Protein AF-A0A957CML7-F1 (afdb_monomer_lite)

pLDDT: mean 74.48, std 11.98, range [38.62, 90.75]

Sequence (86 aa):
SRRGAIKVRVLVTERSPQGTIFVPFHFAEAAANVLTLDRVDTRAKIPDYKNTAVSIHSTTPPEGWDEGYERPLLERGAIKDPVQIH

Secondary structure (DSSP, 8-state):
-TT----------TTSPTT-----S--GGG-GGGTS---B-TTT--B--S---------PPPSSPPTTTTS-GGGGTS-SS-----

Radius of gyration: 15.36 Å; chains: 1; bounding box: 30×34×44 Å

Foldseek 3Di:
DVQDDADDDDDDAPPDPPPDDDDDCPDPNGHLVSQADQDADPPVRHGPSPDGDDDDDDDDDDPDDDPCPVPPPVVVVVDPDHDDDD

Structure (mmCIF, N/CA/C/O backbone):
data_AF-A0A957CML7-F1
#
_entry.id   AF-A0A957CML7-F1
#
loop_
_atom_site.group_PDB
_atom_site.id
_atom_site.type_symbol
_atom_site.label_atom_id
_atom_site.label_alt_id
_atom_site.label_comp_id
_atom_site.label_asym_id
_atom_site.label_entity_id
_atom_site.label_seq_id
_atom_site.pdbx_PDB_ins_code
_atom_site.Cartn_x
_atom_site.Cartn_y
_atom_site.Cartn_z
_atom_site.occupancy
_atom_site.B_iso_or_equiv
_atom_site.auth_seq_id
_atom_site.auth_comp_id
_atom_site.auth_asym_id
_atom_site.auth_atom_id
_atom_site.pdbx_PDB_model_num
ATOM 1 N N . SER A 1 1 ? -0.370 -10.664 -2.048 1.00 73.56 1 SER A N 1
ATOM 2 C CA . SER A 1 1 ? -0.052 -10.881 -3.479 1.00 73.56 1 SER A CA 1
ATOM 3 C C . SER A 1 1 ? 0.475 -12.296 -3.647 1.00 73.56 1 SER A C 1
ATOM 5 O O . SER A 1 1 ? 0.940 -12.876 -2.673 1.00 73.56 1 SER A O 1
ATOM 7 N N . ARG A 1 2 ? 0.467 -12.853 -4.863 1.00 74.56 2 ARG A N 1
ATOM 8 C CA . ARG A 1 2 ? 1.113 -14.145 -5.163 1.00 74.56 2 ARG A CA 1
ATOM 9 C C . ARG A 1 2 ? 2.598 -14.187 -4.758 1.00 74.56 2 ARG A C 1
ATOM 11 O O . ARG A 1 2 ? 3.116 -15.263 -4.502 1.00 74.56 2 ARG A O 1
ATOM 18 N N . ARG A 1 3 ? 3.282 -13.035 -4.714 1.00 79.25 3 ARG A N 1
ATOM 19 C CA . ARG A 1 3 ? 4.709 -12.934 -4.353 1.00 79.25 3 ARG A CA 1
ATOM 20 C C . ARG A 1 3 ? 5.000 -12.784 -2.862 1.00 79.25 3 ARG A C 1
ATOM 22 O O . ARG A 1 3 ? 6.131 -13.008 -2.453 1.00 79.25 3 ARG A O 1
ATOM 29 N N . GLY A 1 4 ? 4.015 -12.382 -2.069 1.00 84.69 4 GLY A N 1
ATOM 30 C CA . GLY A 1 4 ? 4.243 -12.042 -0.673 1.00 84.69 4 GLY A CA 1
ATOM 31 C C . GLY A 1 4 ? 3.136 -11.182 -0.086 1.00 84.69 4 GLY A C 1
ATOM 32 O O . GLY A 1 4 ? 2.106 -10.911 -0.723 1.00 84.69 4 GLY A O 1
ATOM 33 N N . ALA A 1 5 ? 3.369 -10.748 1.145 1.00 86.25 5 ALA A N 1
ATOM 34 C CA . ALA A 1 5 ? 2.470 -9.908 1.913 1.00 86.25 5 ALA A CA 1
ATOM 35 C C . ALA A 1 5 ? 3.256 -8.773 2.570 1.00 86.25 5 ALA A C 1
ATOM 37 O O . ALA A 1 5 ? 4.410 -8.948 2.951 1.00 86.25 5 ALA A O 1
ATOM 38 N N . ILE A 1 6 ? 2.599 -7.628 2.714 1.00 87.25 6 ILE A N 1
ATOM 39 C CA . ILE A 1 6 ? 3.061 -6.510 3.535 1.00 87.25 6 ILE A CA 1
ATOM 40 C C . ILE A 1 6 ? 1.973 -6.218 4.566 1.00 87.25 6 ILE A C 1
ATOM 42 O O . ILE A 1 6 ? 0.790 -6.447 4.296 1.00 87.25 6 ILE A O 1
ATOM 46 N N . LYS A 1 7 ? 2.364 -5.718 5.737 1.00 86.62 7 LYS A N 1
ATOM 47 C CA . LYS A 1 7 ? 1.431 -5.195 6.738 1.00 86.62 7 LYS A CA 1
ATOM 48 C C . LYS A 1 7 ? 1.520 -3.678 6.714 1.00 86.62 7 LYS A C 1
ATOM 50 O O . LYS A 1 7 ? 2.607 -3.124 6.811 1.00 86.62 7 LYS A O 1
ATOM 55 N N . VAL A 1 8 ? 0.378 -3.019 6.560 1.00 86.25 8 VAL A N 1
ATOM 56 C CA . VAL A 1 8 ? 0.288 -1.559 6.477 1.00 86.25 8 VAL A CA 1
ATOM 57 C C . VAL A 1 8 ? -0.907 -1.066 7.262 1.00 86.25 8 VAL A C 1
ATOM 59 O O . VAL A 1 8 ? -1.902 -1.775 7.417 1.00 86.25 8 VAL A O 1
ATOM 62 N N . ARG A 1 9 ? -0.836 0.189 7.700 1.00 84.69 9 ARG A N 1
ATOM 63 C CA . ARG A 1 9 ? -2.041 0.920 8.074 1.00 84.69 9 ARG A CA 1
ATOM 64 C C . ARG A 1 9 ? -2.790 1.323 6.814 1.00 84.69 9 ARG A C 1
ATOM 66 O O . ARG A 1 9 ? -2.178 1.714 5.822 1.00 84.69 9 ARG A O 1
ATOM 73 N N . VAL A 1 10 ? -4.112 1.280 6.885 1.00 86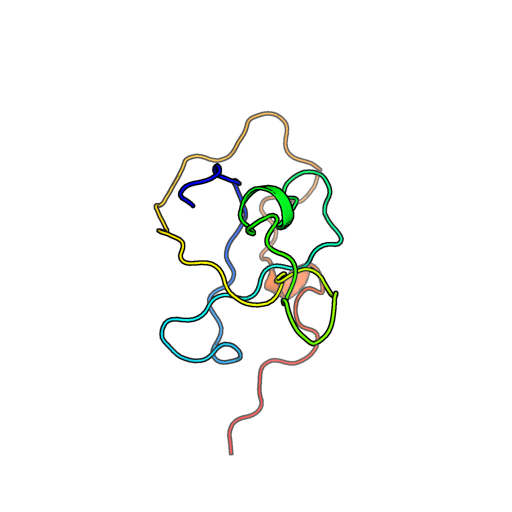.69 10 VAL A N 1
ATOM 74 C CA . VAL A 1 10 ? -4.986 1.674 5.781 1.00 86.69 10 VAL A CA 1
ATOM 75 C C . VAL A 1 10 ? -5.690 2.973 6.144 1.00 86.69 10 VAL A C 1
ATOM 77 O O . VAL A 1 10 ? -6.183 3.127 7.260 1.00 86.69 10 VAL A O 1
ATOM 80 N N . LEU A 1 11 ? -5.744 3.898 5.189 1.00 87.38 11 LEU A N 1
ATOM 81 C CA . LEU A 1 11 ? -6.608 5.070 5.240 1.00 87.38 11 LEU A CA 1
ATOM 82 C C . LEU A 1 11 ? -7.699 4.900 4.180 1.00 87.38 11 LEU A C 1
ATOM 84 O O . LEU A 1 11 ? -7.393 4.793 2.993 1.00 87.38 11 LEU A O 1
ATOM 88 N N . VAL A 1 12 ? -8.960 4.871 4.609 1.00 86.69 12 VAL A N 1
ATOM 89 C CA . VAL A 1 12 ? -10.106 4.834 3.694 1.00 86.69 12 VAL A CA 1
ATOM 90 C C . VAL A 1 12 ? -10.354 6.251 3.187 1.00 86.69 12 VAL A C 1
ATOM 92 O O . VAL A 1 12 ? -10.490 7.179 3.981 1.00 86.69 12 VAL A O 1
ATOM 95 N N . THR A 1 13 ? -10.353 6.424 1.866 1.00 85.06 13 THR A N 1
ATOM 96 C CA . THR A 1 13 ? -10.509 7.731 1.213 1.00 85.06 13 THR A CA 1
ATOM 97 C C . THR A 1 13 ? -11.276 7.587 -0.088 1.00 85.06 13 THR A C 1
ATOM 99 O O . THR A 1 13 ? -11.263 6.521 -0.698 1.00 85.06 13 THR A O 1
ATOM 102 N N . GLU A 1 14 ? -11.823 8.696 -0.567 1.00 86.12 14 GLU A N 1
ATOM 103 C CA . GLU A 1 14 ? -12.469 8.793 -1.881 1.00 86.12 14 GLU A CA 1
ATOM 104 C C . GLU A 1 14 ? -11.478 9.168 -3.003 1.00 86.12 14 GLU A C 1
ATOM 106 O O . GLU A 1 14 ? -11.863 9.318 -4.157 1.00 86.12 14 GLU A O 1
ATOM 111 N N . ARG A 1 15 ? -10.173 9.300 -2.697 1.00 83.62 15 ARG A N 1
ATOM 112 C CA . ARG A 1 15 ? -9.128 9.634 -3.690 1.00 83.62 15 ARG A CA 1
ATOM 113 C C . ARG A 1 15 ? -8.770 8.468 -4.604 1.00 83.62 15 ARG A C 1
ATOM 115 O O . ARG A 1 15 ? -8.234 8.688 -5.686 1.00 83.62 15 ARG A O 1
ATOM 122 N N . SER A 1 16 ? -8.984 7.240 -4.136 1.00 85.81 16 SER A N 1
ATOM 123 C CA . SER A 1 16 ? -8.703 6.024 -4.901 1.00 85.81 16 SER A CA 1
ATOM 124 C C . SER A 1 16 ? -10.004 5.497 -5.509 1.00 85.81 16 SER A C 1
ATOM 126 O O . SER A 1 16 ? -10.970 5.323 -4.764 1.00 85.81 16 SER A O 1
ATOM 128 N N . PRO A 1 17 ? -10.054 5.219 -6.825 1.00 87.94 17 PRO A N 1
ATOM 129 C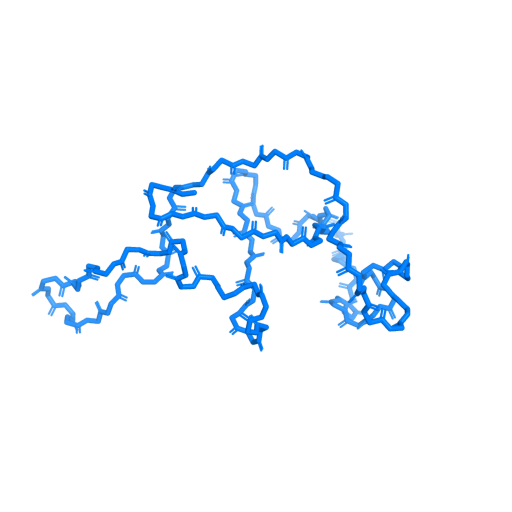 CA . PRO A 1 17 ? -11.207 4.578 -7.446 1.00 87.94 17 PRO A CA 1
ATOM 130 C C . PRO A 1 17 ? -11.594 3.269 -6.755 1.00 87.94 17 PRO A C 1
ATOM 132 O O . PRO A 1 17 ? -10.733 2.530 -6.263 1.00 87.94 17 PRO A O 1
ATOM 135 N N . GLN A 1 18 ? -12.885 2.939 -6.778 1.00 88.31 18 GLN A N 1
ATOM 136 C CA . GLN A 1 18 ? -13.378 1.677 -6.231 1.00 88.31 18 GLN A CA 1
ATOM 137 C C . GLN A 1 18 ? -12.634 0.480 -6.847 1.00 88.31 18 GLN A C 1
ATOM 139 O O . GLN A 1 18 ? -12.447 0.399 -8.059 1.00 88.31 18 GLN A O 1
ATOM 144 N N . GLY A 1 19 ? -12.208 -0.456 -5.995 1.00 89.00 19 GLY A N 1
ATOM 145 C CA . GLY A 1 19 ? -11.457 -1.645 -6.412 1.00 89.00 19 GLY A CA 1
ATOM 146 C C . GLY A 1 19 ? -9.952 -1.419 -6.590 1.00 89.00 19 GLY A C 1
ATOM 147 O O . GLY A 1 19 ? -9.242 -2.362 -6.931 1.00 89.00 19 GLY A O 1
ATOM 148 N N . THR A 1 20 ? -9.448 -0.210 -6.326 1.00 88.88 20 THR A N 1
ATOM 149 C CA . THR A 1 20 ? -8.012 0.096 -6.363 1.00 88.88 20 THR A CA 1
ATOM 150 C C . THR A 1 20 ? -7.485 0.482 -4.986 1.00 88.88 20 THR A C 1
ATOM 152 O O . THR A 1 20 ? -8.223 0.966 -4.129 1.00 88.88 20 THR A O 1
ATOM 155 N N . ILE A 1 21 ? -6.187 0.265 -4.775 1.00 88.38 21 ILE A N 1
ATOM 156 C CA . ILE A 1 21 ? -5.462 0.779 -3.614 1.00 88.38 21 ILE A CA 1
ATOM 157 C C . ILE A 1 21 ? -4.220 1.531 -4.070 1.00 88.38 21 ILE A C 1
ATOM 159 O O . ILE A 1 21 ? -3.595 1.174 -5.070 1.00 88.38 21 ILE A O 1
ATOM 163 N N . PHE A 1 22 ? -3.837 2.539 -3.296 1.00 86.12 22 PHE A N 1
ATOM 164 C CA . PHE A 1 22 ? -2.578 3.247 -3.465 1.00 86.12 22 PHE A CA 1
ATOM 165 C C . PHE A 1 22 ? -1.631 2.914 -2.310 1.00 86.12 22 PHE A C 1
ATOM 167 O O . PHE A 1 22 ? -2.010 3.028 -1.144 1.00 86.12 22 PHE A O 1
ATOM 174 N N . VAL A 1 23 ? -0.396 2.523 -2.634 1.00 85.75 23 VAL A N 1
ATOM 175 C CA . VAL A 1 23 ? 0.662 2.244 -1.653 1.00 85.75 23 VAL A CA 1
ATOM 176 C C . VAL A 1 23 ? 1.896 3.080 -2.010 1.00 85.75 23 VAL A C 1
ATOM 178 O O . VAL A 1 23 ? 2.442 2.906 -3.103 1.00 85.75 23 VAL A O 1
ATOM 181 N N . PRO A 1 24 ? 2.354 3.993 -1.135 1.00 80.69 24 PRO A N 1
ATOM 182 C CA . PRO A 1 24 ? 3.589 4.736 -1.364 1.00 80.69 24 PRO A CA 1
ATOM 183 C C . PRO A 1 24 ? 4.815 3.817 -1.230 1.00 80.69 24 PRO A C 1
ATOM 185 O O . PRO A 1 24 ? 4.839 2.917 -0.398 1.00 80.69 24 PRO A O 1
ATOM 188 N N . PHE A 1 25 ? 5.865 4.075 -2.012 1.00 73.56 25 PHE A N 1
ATOM 189 C CA . PHE A 1 25 ? 7.085 3.250 -2.045 1.00 73.56 25 PHE A CA 1
ATOM 190 C C . PHE A 1 25 ? 8.209 3.736 -1.106 1.00 73.56 25 PHE A C 1
ATOM 192 O O . PHE A 1 25 ? 9.289 3.156 -1.102 1.00 73.56 25 PHE A O 1
ATOM 199 N N . HIS A 1 26 ? 7.977 4.799 -0.330 1.00 73.50 26 HIS A N 1
ATOM 200 C CA . HIS A 1 26 ? 9.003 5.441 0.506 1.00 73.50 26 HIS A CA 1
ATOM 201 C C . HIS A 1 26 ? 9.270 4.724 1.842 1.00 73.50 26 HIS A C 1
ATOM 203 O O . HIS A 1 26 ? 10.264 5.029 2.492 1.00 73.50 26 HIS A O 1
ATOM 209 N N . PHE A 1 27 ? 8.402 3.794 2.258 1.00 71.56 27 PHE A N 1
ATOM 210 C CA . PHE A 1 27 ? 8.510 3.089 3.540 1.00 71.56 27 PHE A CA 1
ATOM 211 C C . PHE A 1 27 ? 9.123 1.703 3.334 1.00 71.56 27 PHE A C 1
ATOM 213 O O . PHE A 1 27 ? 8.510 0.837 2.701 1.00 71.56 27 PHE A O 1
ATOM 220 N N . ALA A 1 28 ? 10.334 1.496 3.853 1.00 64.12 28 ALA A N 1
ATOM 221 C CA . ALA A 1 28 ? 11.069 0.239 3.711 1.00 64.12 28 ALA A CA 1
ATOM 222 C C . ALA A 1 28 ? 10.363 -0.921 4.434 1.00 64.12 28 ALA A C 1
ATOM 224 O O . ALA A 1 28 ? 10.360 -2.052 3.949 1.00 64.12 28 ALA A O 1
ATOM 225 N N . GLU A 1 29 ? 9.694 -0.617 5.544 1.00 65.81 29 GLU A N 1
ATOM 226 C CA . GLU A 1 29 ? 8.940 -1.539 6.395 1.00 65.81 29 GLU A CA 1
ATOM 227 C C . GLU A 1 29 ? 7.742 -2.159 5.659 1.00 65.81 29 GLU A C 1
ATOM 229 O O . GLU A 1 29 ? 7.278 -3.248 5.998 1.00 65.81 29 GLU A O 1
ATOM 234 N N . ALA A 1 30 ? 7.250 -1.475 4.624 1.00 67.88 30 ALA A N 1
ATOM 235 C CA . ALA A 1 30 ? 6.116 -1.892 3.814 1.00 67.88 30 ALA A CA 1
ATOM 236 C C . ALA A 1 30 ? 6.394 -1.720 2.315 1.00 67.88 30 ALA A C 1
ATOM 238 O O . ALA A 1 30 ? 5.568 -1.194 1.566 1.00 67.88 30 ALA A O 1
ATOM 239 N N . ALA A 1 31 ? 7.568 -2.174 1.872 1.00 77.69 31 ALA A N 1
ATOM 240 C CA . ALA A 1 31 ? 7.998 -2.039 0.489 1.00 77.69 31 ALA A CA 1
ATOM 241 C C . ALA A 1 31 ? 6.979 -2.654 -0.492 1.00 77.69 31 ALA A C 1
ATOM 243 O O . ALA A 1 31 ? 6.843 -3.875 -0.605 1.00 77.69 31 ALA A O 1
ATOM 244 N N . ALA A 1 32 ? 6.299 -1.799 -1.265 1.00 79.56 32 ALA A N 1
ATOM 245 C CA . ALA A 1 32 ? 5.313 -2.211 -2.268 1.00 79.56 32 ALA A CA 1
ATOM 246 C C . ALA A 1 32 ? 5.887 -3.212 -3.291 1.00 79.56 32 ALA A C 1
ATOM 248 O O . ALA A 1 32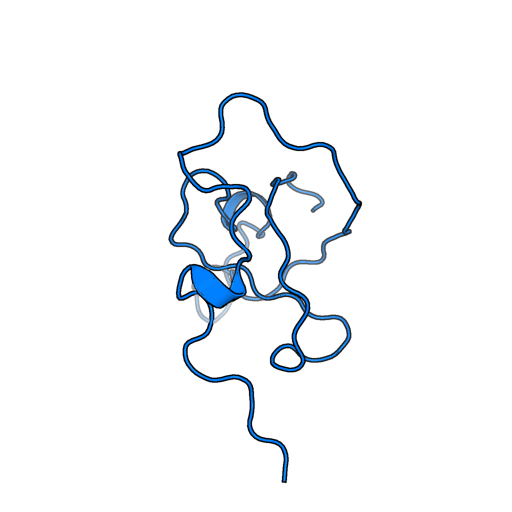 ? 5.171 -4.092 -3.768 1.00 79.56 32 ALA A O 1
ATOM 249 N N . ASN A 1 33 ? 7.196 -3.143 -3.554 1.00 79.56 33 ASN A N 1
ATOM 250 C CA . ASN A 1 33 ? 7.911 -4.043 -4.461 1.00 79.56 33 ASN A CA 1
ATOM 251 C C . ASN A 1 33 ? 7.866 -5.524 -4.038 1.00 79.56 33 ASN A C 1
ATOM 253 O O . ASN A 1 33 ? 8.036 -6.408 -4.876 1.00 79.56 33 ASN A O 1
ATOM 257 N N . VAL A 1 34 ? 7.591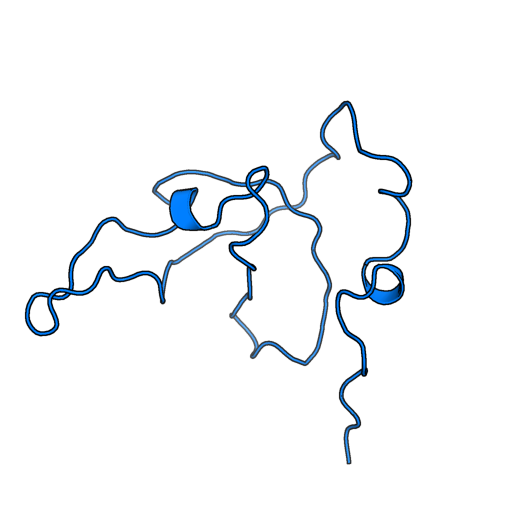 -5.818 -2.759 1.00 81.44 34 VAL A N 1
ATOM 258 C CA . VAL A 1 34 ? 7.334 -7.191 -2.278 1.00 81.44 34 VAL A CA 1
ATOM 259 C C . VAL A 1 34 ? 6.079 -7.773 -2.937 1.00 81.44 34 VAL A C 1
ATOM 261 O O . VAL A 1 34 ? 5.968 -8.983 -3.144 1.00 81.44 34 VAL A O 1
ATOM 264 N N . LEU A 1 35 ? 5.118 -6.916 -3.288 1.00 81.94 35 LEU A N 1
ATOM 265 C CA . LEU A 1 35 ? 3.875 -7.321 -3.926 1.00 81.94 35 LEU A CA 1
ATOM 266 C C . LEU A 1 35 ? 3.999 -7.391 -5.451 1.00 81.94 35 LEU A C 1
ATOM 268 O O . LEU A 1 35 ? 3.388 -8.290 -6.039 1.00 81.94 35 LEU A O 1
ATOM 272 N N . THR A 1 36 ? 4.743 -6.466 -6.071 1.00 76.31 36 THR A N 1
ATOM 273 C CA . THR A 1 36 ? 4.749 -6.248 -7.530 1.00 76.31 36 THR A CA 1
ATOM 274 C C . THR A 1 36 ? 5.486 -7.329 -8.297 1.00 76.31 36 THR A C 1
ATOM 276 O O . THR A 1 36 ? 6.378 -7.960 -7.757 1.00 76.31 36 THR A O 1
ATOM 279 N N . LEU A 1 37 ? 5.142 -7.586 -9.558 1.00 70.00 37 LEU A N 1
ATOM 280 C CA . LEU A 1 37 ? 5.827 -8.600 -10.366 1.00 70.00 37 LEU A CA 1
ATOM 281 C C . LEU A 1 37 ? 7.182 -8.098 -10.876 1.00 70.00 37 LEU A C 1
ATOM 283 O O . LEU A 1 37 ? 7.302 -6.957 -11.299 1.00 70.00 37 LEU A O 1
ATOM 287 N N . ASP A 1 38 ? 8.181 -8.982 -10.910 1.00 68.25 38 ASP A N 1
ATOM 288 C CA . ASP A 1 38 ? 9.441 -8.742 -11.627 1.00 68.25 38 ASP A CA 1
ATOM 289 C C . ASP A 1 38 ? 9.265 -9.086 -13.115 1.00 68.25 38 ASP A C 1
ATOM 291 O O . ASP A 1 38 ? 9.845 -10.027 -13.656 1.00 68.25 38 ASP A O 1
ATOM 295 N N . ARG A 1 39 ? 8.302 -8.416 -13.754 1.00 66.31 39 ARG A N 1
ATOM 296 C CA . ARG A 1 39 ? 8.055 -8.536 -15.190 1.00 66.31 39 ARG A CA 1
ATOM 297 C C . ARG A 1 39 ? 8.487 -7.249 -15.851 1.00 66.31 39 ARG A C 1
ATOM 299 O O . ARG A 1 39 ? 8.097 -6.170 -15.427 1.00 66.31 39 ARG A O 1
ATOM 306 N N . VAL A 1 40 ? 9.278 -7.382 -16.901 1.00 66.50 40 VAL A N 1
ATOM 307 C CA . VAL A 1 40 ? 9.705 -6.262 -17.731 1.00 66.50 40 VAL A CA 1
ATOM 308 C C . VAL A 1 40 ? 8.801 -6.214 -18.953 1.00 66.50 40 VAL A C 1
ATOM 310 O O . VAL A 1 40 ? 8.614 -7.231 -19.626 1.00 66.50 40 VAL A O 1
ATOM 313 N N . ASP A 1 41 ? 8.233 -5.042 -19.236 1.00 69.12 41 ASP A N 1
ATOM 314 C CA . ASP A 1 41 ? 7.457 -4.821 -20.452 1.00 69.12 41 ASP A CA 1
ATOM 315 C C . ASP A 1 41 ? 8.329 -5.152 -21.673 1.00 69.12 41 ASP A C 1
ATOM 317 O O . ASP A 1 41 ? 9.446 -4.646 -21.832 1.00 69.12 41 ASP A O 1
ATOM 321 N N . THR A 1 42 ? 7.843 -6.035 -22.545 1.00 72.56 42 THR A N 1
ATOM 322 C CA . THR A 1 42 ? 8.640 -6.558 -23.660 1.00 72.56 42 THR A CA 1
ATOM 323 C C . THR A 1 42 ? 8.978 -5.491 -24.698 1.00 72.56 42 THR A C 1
ATOM 325 O O . THR A 1 42 ? 9.990 -5.643 -25.391 1.00 72.56 42 THR A O 1
ATOM 328 N N . ARG A 1 43 ? 8.194 -4.409 -24.768 1.00 75.81 43 ARG A N 1
ATOM 329 C CA . ARG A 1 43 ? 8.352 -3.280 -25.687 1.00 75.81 43 ARG A CA 1
ATOM 330 C C . ARG A 1 43 ? 9.096 -2.117 -25.034 1.00 75.81 43 ARG A C 1
ATOM 332 O O . ARG A 1 43 ? 10.092 -1.662 -25.581 1.00 75.81 43 ARG A O 1
ATOM 339 N N . ALA A 1 44 ? 8.625 -1.645 -23.884 1.00 75.75 44 ALA A N 1
ATOM 340 C CA . ALA A 1 44 ? 9.153 -0.470 -23.195 1.00 75.75 44 ALA A CA 1
ATOM 341 C C . ALA A 1 44 ? 10.393 -0.769 -22.338 1.00 75.75 44 ALA A C 1
ATOM 343 O O . ALA A 1 44 ? 11.082 0.162 -21.936 1.00 75.75 44 ALA A O 1
ATOM 344 N N . LYS A 1 45 ? 10.689 -2.049 -22.058 1.00 76.19 45 LYS A N 1
ATOM 345 C CA . LYS A 1 45 ? 11.825 -2.502 -21.231 1.00 76.19 45 LYS A CA 1
ATOM 346 C C . LYS A 1 45 ? 11.865 -1.902 -19.820 1.00 76.19 45 LYS A C 1
ATOM 348 O O . LYS A 1 45 ? 12.902 -1.935 -19.164 1.00 76.19 45 LYS A O 1
ATOM 353 N N . ILE A 1 46 ? 10.734 -1.398 -19.336 1.00 71.50 46 ILE A N 1
ATOM 354 C CA . ILE A 1 46 ? 10.564 -0.920 -17.963 1.00 71.50 46 ILE A CA 1
ATOM 355 C C . ILE A 1 46 ? 9.898 -2.007 -17.115 1.00 71.50 46 ILE A C 1
ATOM 357 O O . ILE A 1 46 ? 9.103 -2.786 -17.652 1.00 71.50 46 ILE A O 1
ATOM 361 N N . PRO A 1 47 ? 10.185 -2.086 -15.808 1.00 62.53 47 PRO A N 1
ATOM 362 C CA . PRO A 1 47 ? 9.497 -3.035 -14.948 1.00 62.53 47 PRO A CA 1
ATOM 363 C C . P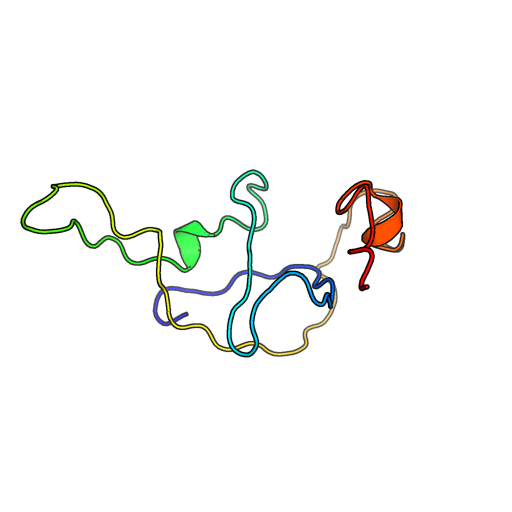RO A 1 47 ? 8.027 -2.639 -14.755 1.00 62.53 47 PRO A C 1
ATOM 365 O O . PRO A 1 47 ? 7.687 -1.460 -14.612 1.00 62.53 47 PRO A O 1
ATOM 368 N N . ASP A 1 48 ? 7.156 -3.640 -14.733 1.00 61.41 48 ASP A N 1
ATOM 369 C 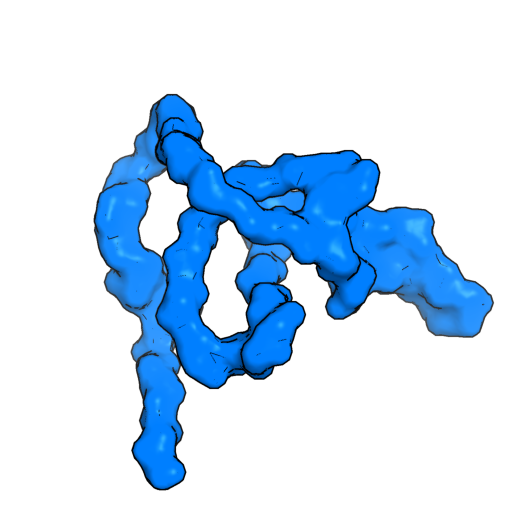CA . ASP A 1 48 ? 5.718 -3.507 -14.531 1.00 61.41 48 ASP A CA 1
ATOM 370 C C . ASP A 1 48 ? 5.399 -3.312 -13.040 1.00 61.41 48 ASP A C 1
ATOM 372 O O . ASP A 1 48 ? 4.952 -4.210 -12.324 1.00 61.41 48 ASP A O 1
ATOM 376 N N . TYR A 1 49 ? 5.688 -2.108 -12.547 1.00 60.75 49 TYR A N 1
ATOM 377 C CA . TYR A 1 49 ? 5.410 -1.712 -11.164 1.00 60.75 49 TYR A CA 1
ATOM 378 C C . TYR A 1 49 ? 3.973 -1.223 -10.948 1.00 60.75 49 TYR A C 1
ATOM 380 O O . TYR A 1 49 ? 3.590 -0.950 -9.811 1.00 60.75 49 TYR A O 1
ATOM 388 N N . LYS A 1 50 ? 3.183 -1.040 -12.016 1.00 63.75 50 LYS A N 1
ATOM 389 C CA . LYS A 1 50 ? 1.950 -0.239 -11.941 1.00 63.75 50 LYS A CA 1
ATOM 390 C C . LYS A 1 50 ? 0.677 -1.040 -11.725 1.00 63.75 50 LYS A C 1
ATOM 392 O O . LYS A 1 50 ? -0.335 -0.430 -11.401 1.00 63.75 50 LYS A O 1
ATOM 397 N N . ASN A 1 51 ? 0.712 -2.365 -11.859 1.00 69.12 51 ASN A N 1
ATOM 398 C CA . ASN A 1 51 ? -0.466 -3.186 -11.608 1.00 69.12 51 ASN A CA 1
ATOM 399 C C . ASN A 1 51 ? -0.116 -4.509 -10.934 1.00 69.12 51 ASN A C 1
ATOM 401 O O . ASN A 1 51 ? 0.719 -5.283 -11.394 1.00 69.12 51 ASN A O 1
ATOM 405 N N . THR A 1 52 ? -0.774 -4.802 -9.817 1.00 79.38 52 THR A N 1
ATOM 406 C CA . THR A 1 52 ? -0.633 -6.084 -9.126 1.00 79.38 52 THR A CA 1
ATOM 407 C C . THR A 1 52 ? -1.923 -6.419 -8.407 1.00 79.38 52 THR A C 1
ATOM 409 O O . THR A 1 52 ? -2.402 -5.648 -7.580 1.00 79.38 52 THR A O 1
ATOM 412 N N . ALA A 1 53 ? -2.458 -7.604 -8.693 1.00 85.56 53 ALA A N 1
ATOM 413 C CA . ALA A 1 53 ? -3.597 -8.133 -7.964 1.00 85.56 53 ALA A CA 1
ATOM 414 C C . ALA A 1 53 ? -3.198 -8.466 -6.517 1.00 85.56 53 ALA A C 1
ATOM 416 O O . ALA A 1 53 ? -2.231 -9.192 -6.254 1.00 85.56 53 ALA A O 1
ATOM 417 N N . VAL A 1 54 ? -3.972 -7.944 -5.572 1.00 86.88 54 VAL A N 1
ATOM 418 C CA . VAL A 1 54 ? -3.778 -8.139 -4.135 1.00 86.88 54 VAL A CA 1
ATOM 419 C C . VAL A 1 54 ? -5.090 -8.566 -3.483 1.00 86.88 54 VAL A C 1
ATOM 421 O O . VAL A 1 54 ? -6.165 -8.299 -4.007 1.00 86.88 54 VAL A O 1
ATOM 424 N N . SER A 1 55 ? -4.982 -9.227 -2.332 1.00 89.44 55 SER A N 1
ATOM 425 C CA . SER A 1 55 ? -6.099 -9.473 -1.419 1.00 89.44 55 SER A CA 1
ATOM 426 C C . SER A 1 55 ? -5.818 -8.726 -0.123 1.00 89.44 55 SER A C 1
ATOM 428 O O . SER A 1 55 ? -4.655 -8.636 0.287 1.00 89.44 55 SER A O 1
ATOM 430 N N . ILE A 1 56 ? -6.863 -8.187 0.497 1.00 89.94 56 ILE A N 1
ATOM 431 C CA . ILE A 1 56 ? -6.778 -7.376 1.711 1.00 89.94 56 ILE A CA 1
ATOM 432 C C . ILE A 1 56 ? -7.491 -8.125 2.831 1.00 89.94 56 ILE A C 1
ATOM 434 O O . ILE A 1 56 ? -8.620 -8.582 2.660 1.00 89.94 56 ILE A O 1
ATOM 438 N N . HIS A 1 57 ? -6.835 -8.227 3.983 1.00 90.75 57 HIS A N 1
ATOM 439 C CA . HIS A 1 57 ? -7.391 -8.832 5.187 1.00 90.75 57 HIS A CA 1
ATOM 440 C C . HIS A 1 57 ? -7.002 -7.983 6.398 1.00 90.75 57 HIS A C 1
ATOM 442 O O . HIS A 1 57 ? -5.896 -7.440 6.443 1.00 90.75 57 HIS A O 1
ATOM 448 N N . SER A 1 58 ? -7.904 -7.871 7.375 1.00 90.31 58 SER A N 1
ATOM 449 C CA . SER A 1 58 ? -7.582 -7.237 8.656 1.00 90.31 58 SER A CA 1
ATOM 450 C C . SER A 1 58 ? -6.565 -8.090 9.422 1.00 90.31 58 SER A C 1
ATOM 452 O O . SER A 1 58 ? -6.633 -9.318 9.391 1.00 90.31 58 SER A O 1
ATOM 454 N N . THR A 1 59 ? -5.614 -7.445 10.094 1.00 86.44 59 THR A N 1
ATOM 455 C CA . THR A 1 59 ? -4.551 -8.093 10.879 1.00 86.44 59 THR A CA 1
ATOM 456 C C . THR A 1 59 ? -4.374 -7.375 12.209 1.00 86.44 59 THR A C 1
ATOM 458 O O . THR A 1 59 ? -4.746 -6.211 12.354 1.00 86.44 59 THR A O 1
ATOM 461 N N . THR A 1 60 ? -3.745 -8.052 13.169 1.00 84.00 60 THR A N 1
ATOM 462 C CA . THR A 1 60 ? -3.235 -7.397 14.370 1.00 84.00 60 THR A CA 1
ATOM 463 C C . THR A 1 60 ? -2.070 -6.454 14.038 1.00 84.00 60 THR A C 1
ATOM 465 O O . THR A 1 60 ? -1.313 -6.710 13.086 1.00 84.00 60 THR A O 1
ATOM 468 N N . PRO A 1 61 ? -1.917 -5.377 14.826 1.00 75.81 61 PRO A N 1
ATOM 469 C CA . PRO A 1 61 ? -0.712 -4.555 14.865 1.00 75.81 61 PRO A CA 1
ATOM 470 C C . PRO A 1 61 ? 0.586 -5.390 15.019 1.00 75.81 61 PRO A C 1
ATOM 472 O O . PRO A 1 61 ? 0.561 -6.329 15.813 1.00 75.81 61 PRO A O 1
ATOM 475 N N . PRO A 1 62 ? 1.711 -5.121 14.311 1.00 73.38 62 PRO A N 1
ATOM 476 C CA . PRO A 1 62 ? 3.017 -5.684 14.648 1.00 73.38 62 PRO A CA 1
ATOM 477 C C . PRO A 1 62 ? 3.476 -5.227 16.038 1.00 73.38 62 PRO A C 1
ATOM 479 O O . PRO A 1 62 ? 2.987 -4.238 16.578 1.00 73.38 62 PRO A O 1
ATOM 482 N N . GLU A 1 63 ? 4.428 -5.948 16.617 1.00 72.31 63 GLU A N 1
ATOM 483 C CA . GLU A 1 63 ? 5.081 -5.545 17.863 1.00 72.31 63 GLU A CA 1
ATOM 484 C C . GLU A 1 63 ? 6.151 -4.476 17.586 1.00 72.31 63 GLU A C 1
ATOM 486 O O . GLU A 1 63 ? 6.802 -4.513 16.544 1.00 72.31 63 GLU A O 1
ATOM 491 N N . GLY A 1 64 ? 6.343 -3.534 18.519 1.00 68.38 64 GLY A N 1
ATOM 492 C CA . GLY A 1 64 ? 7.419 -2.536 18.433 1.00 68.38 64 GLY A CA 1
ATOM 493 C C . GLY A 1 64 ? 7.152 -1.378 17.468 1.00 68.38 64 GLY A C 1
ATOM 494 O O . GLY A 1 64 ? 7.995 -1.062 16.635 1.00 68.38 64 GLY A O 1
ATOM 495 N N . TRP A 1 65 ? 5.981 -0.747 17.558 1.00 68.62 65 TRP A N 1
ATOM 496 C CA . TRP A 1 65 ? 5.671 0.442 16.764 1.00 68.62 65 TRP A CA 1
ATOM 497 C C . TRP A 1 65 ? 6.494 1.670 17.152 1.00 68.62 65 TRP A C 1
ATOM 499 O O . TRP A 1 65 ? 6.776 1.890 18.329 1.00 68.62 65 TRP A O 1
ATOM 509 N N . ASP A 1 66 ? 6.735 2.539 16.171 1.00 65.81 66 ASP A N 1
ATOM 510 C CA . ASP A 1 66 ? 7.242 3.888 16.413 1.00 65.81 66 ASP A CA 1
ATOM 511 C C . ASP A 1 66 ? 6.239 4.749 17.196 1.00 65.81 66 ASP A C 1
ATOM 513 O O . ASP A 1 66 ? 5.012 4.596 17.096 1.00 65.81 66 ASP A O 1
ATOM 517 N N . GLU A 1 67 ? 6.772 5.730 17.925 1.00 67.81 67 GLU A N 1
ATOM 518 C CA . GLU A 1 67 ? 5.986 6.708 18.671 1.00 67.81 67 GLU A CA 1
ATOM 519 C C . GLU A 1 67 ? 4.910 7.367 17.785 1.00 67.81 67 GLU A C 1
ATOM 521 O O . GLU A 1 67 ? 5.145 7.811 16.656 1.00 67.81 67 GLU A O 1
ATOM 526 N N . GLY A 1 68 ? 3.677 7.413 18.298 1.00 69.19 68 GLY A N 1
ATOM 527 C CA . GLY A 1 68 ? 2.529 8.011 17.620 1.00 69.19 68 GLY A CA 1
ATOM 528 C C . GLY A 1 68 ? 1.868 7.123 16.564 1.00 69.19 68 GLY A C 1
ATOM 529 O O . GLY A 1 68 ? 1.178 7.664 15.695 1.00 69.19 68 GLY A O 1
ATOM 530 N N . TYR A 1 69 ? 2.109 5.809 16.557 1.00 74.38 69 TYR A N 1
ATOM 531 C CA . TYR A 1 69 ? 1.411 4.870 15.673 1.00 74.38 69 TYR A CA 1
ATOM 532 C C . TYR A 1 69 ? -0.115 4.972 15.778 1.00 74.38 69 TYR A C 1
ATOM 534 O O . TYR A 1 69 ? -0.814 4.897 14.772 1.00 74.38 69 TYR A O 1
ATOM 542 N N . GLU A 1 70 ? -0.635 5.213 16.978 1.00 75.12 70 GLU A N 1
ATOM 543 C CA . GLU A 1 70 ? -2.074 5.330 17.226 1.00 75.12 70 GLU A CA 1
ATOM 544 C C . GLU A 1 70 ? -2.692 6.579 16.596 1.00 75.12 70 GLU A C 1
ATOM 546 O O . GLU A 1 70 ? -3.890 6.603 16.316 1.00 75.12 70 GLU A O 1
ATOM 551 N N . ARG A 1 71 ? -1.874 7.599 16.295 1.00 78.31 71 ARG A N 1
ATOM 552 C CA . ARG A 1 71 ? -2.362 8.841 15.696 1.00 78.31 71 ARG A CA 1
ATOM 553 C C . ARG A 1 71 ? -3.088 8.537 14.385 1.00 78.31 71 ARG A C 1
ATOM 555 O O . ARG A 1 71 ? -2.562 7.759 13.572 1.00 78.31 71 ARG A O 1
ATOM 562 N N . PRO A 1 72 ? -4.266 9.130 14.140 1.00 78.56 72 PRO A N 1
ATOM 563 C CA . PRO A 1 72 ? -4.964 8.984 12.872 1.00 78.56 72 PRO A CA 1
ATOM 564 C C . PRO A 1 72 ? -4.048 9.312 11.690 1.00 78.56 72 PRO A C 1
ATOM 566 O O . PRO A 1 72 ? -3.281 10.275 11.726 1.00 78.56 72 PRO A O 1
ATOM 569 N N . LEU A 1 73 ? -4.125 8.522 10.614 1.00 77.38 73 LEU A N 1
ATOM 570 C CA . LEU A 1 73 ? -3.307 8.760 9.416 1.00 77.38 73 LEU A CA 1
ATOM 571 C C . LEU A 1 73 ? -3.568 10.143 8.792 1.00 77.38 73 LEU A C 1
ATOM 573 O O . LEU A 1 73 ? -2.652 10.730 8.220 1.00 77.38 73 LEU A O 1
ATOM 577 N N . LEU A 1 74 ? -4.779 10.684 8.962 1.00 72.94 74 LEU A N 1
ATOM 578 C CA . LEU A 1 74 ? -5.145 12.041 8.544 1.00 72.94 74 LEU A CA 1
ATOM 579 C C . LEU A 1 74 ? -4.284 13.117 9.227 1.00 72.94 74 LEU A C 1
ATOM 581 O O . LEU A 1 74 ? -3.902 14.094 8.596 1.00 72.94 74 LEU A O 1
ATOM 585 N N . GLU A 1 75 ? -3.901 12.907 10.486 1.00 70.81 75 GLU A N 1
ATOM 586 C CA . GLU A 1 75 ? -3.136 13.873 11.286 1.00 70.81 75 GLU A CA 1
ATOM 587 C C . GLU A 1 75 ? -1.617 13.736 11.123 1.00 70.81 75 GLU A C 1
ATOM 589 O O . GLU A 1 75 ? -0.857 14.606 11.547 1.00 70.81 75 GLU A O 1
ATOM 594 N N . ARG A 1 76 ? -1.149 12.643 10.508 1.00 62.69 76 ARG A N 1
ATOM 595 C CA . ARG A 1 76 ? 0.275 12.402 10.219 1.00 62.69 76 ARG A CA 1
ATOM 596 C C . ARG A 1 76 ? 0.753 13.080 8.925 1.00 62.69 76 ARG A C 1
ATOM 598 O O . ARG A 1 76 ? 1.862 12.813 8.475 1.00 62.69 76 ARG A O 1
ATOM 605 N N . GLY A 1 77 ? -0.067 13.943 8.316 1.00 59.53 77 GLY A N 1
ATOM 606 C CA . GLY A 1 77 ? 0.263 14.624 7.059 1.00 59.53 77 GLY A CA 1
ATOM 607 C C . GLY A 1 77 ? 0.152 13.731 5.819 1.00 59.53 77 GLY A C 1
ATOM 608 O O . GLY A 1 77 ? 0.669 14.097 4.765 1.00 59.53 77 GLY A O 1
ATOM 609 N N . ALA A 1 78 ? -0.520 12.574 5.922 1.00 59.97 78 ALA A N 1
ATOM 610 C CA . ALA A 1 78 ? -0.694 11.649 4.800 1.00 59.97 78 ALA A CA 1
ATOM 611 C C . ALA A 1 78 ? -1.562 12.248 3.676 1.00 59.97 78 ALA A C 1
ATOM 613 O O . ALA A 1 78 ? -1.385 11.904 2.509 1.00 59.97 78 ALA A O 1
ATOM 614 N N . ILE A 1 79 ? -2.483 13.158 4.016 1.00 58.78 79 ILE A N 1
ATOM 615 C CA . ILE A 1 79 ? -3.329 13.900 3.075 1.00 58.78 79 ILE A CA 1
ATOM 616 C C . ILE A 1 79 ? -3.498 15.322 3.620 1.00 58.78 79 ILE A C 1
ATOM 618 O O . ILE A 1 79 ? -4.121 15.499 4.659 1.00 58.78 79 ILE A O 1
ATOM 622 N N . LYS A 1 80 ? -2.917 16.324 2.944 1.00 54.16 80 LYS A N 1
ATOM 623 C CA . LYS A 1 80 ? -3.005 17.736 3.367 1.00 54.16 80 LYS A CA 1
ATOM 624 C C . LYS A 1 80 ? -4.381 18.365 3.130 1.00 54.16 80 LYS A C 1
ATOM 626 O O . LYS A 1 80 ? -4.760 19.223 3.911 1.00 54.16 80 LYS A O 1
ATOM 631 N N . ASP A 1 81 ? -5.129 17.891 2.133 1.00 54.03 81 ASP A N 1
ATOM 632 C CA . ASP A 1 81 ? -6.458 18.407 1.799 1.00 54.03 81 ASP A CA 1
ATOM 633 C C . ASP A 1 81 ? -7.435 17.239 1.582 1.00 54.03 81 ASP A C 1
ATOM 635 O O . ASP A 1 81 ? -7.216 16.432 0.665 1.00 54.03 81 ASP A O 1
ATOM 639 N N . PRO A 1 82 ? -8.496 17.089 2.400 1.00 51.22 82 PRO A N 1
ATOM 640 C CA . PRO A 1 82 ? -9.598 16.204 2.047 1.00 51.22 82 PRO A CA 1
ATOM 641 C C . PRO A 1 82 ? -10.204 16.710 0.735 1.00 51.22 82 PRO A C 1
ATOM 643 O O . PRO A 1 82 ? -10.361 17.920 0.549 1.00 51.22 82 PRO A O 1
ATOM 646 N N . VAL A 1 83 ? -10.490 15.791 -0.191 1.00 47.91 83 VAL A N 1
ATOM 647 C CA . VAL A 1 83 ? -11.060 16.126 -1.504 1.00 47.91 83 VAL A CA 1
ATOM 648 C C . VAL A 1 83 ? -12.287 17.004 -1.283 1.00 47.91 83 VAL A C 1
ATOM 650 O O . VAL A 1 83 ? -13.245 16.578 -0.648 1.00 47.91 83 VAL A O 1
ATOM 653 N N . GLN A 1 84 ? -12.230 18.245 -1.763 1.00 41.91 84 GLN A N 1
ATOM 654 C CA . GLN A 1 84 ? -13.388 19.126 -1.788 1.00 41.91 84 GLN A CA 1
ATOM 655 C C . GLN A 1 84 ? -14.284 18.631 -2.924 1.00 41.91 84 GLN A C 1
ATOM 657 O O . GLN A 1 84 ? -13.907 18.726 -4.092 1.00 41.91 84 GLN A O 1
ATOM 662 N N . ILE A 1 85 ? -15.421 18.032 -2.582 1.00 42.97 85 ILE A N 1
ATOM 663 C CA . ILE A 1 85 ? -16.435 17.635 -3.559 1.00 42.97 85 ILE A CA 1
ATOM 664 C C . ILE A 1 85 ? -17.318 18.864 -3.814 1.00 42.97 85 ILE A C 1
ATOM 666 O O . ILE A 1 85 ? -17.838 19.451 -2.864 1.00 42.97 85 ILE A O 1
ATOM 670 N N . HIS A 1 86 ? -17.445 19.266 -5.079 1.00 38.62 86 HIS A N 1
ATOM 671 C CA . HIS A 1 86 ? -18.554 20.094 -5.562 1.00 38.62 86 HIS A CA 1
ATOM 672 C C . HIS A 1 86 ? -19.682 19.191 -6.050 1.00 38.62 86 HIS A C 1
ATOM 674 O O . HIS A 1 86 ? -19.358 18.173 -6.706 1.00 38.62 86 HIS A O 1
#